Protein AF-A0A7J9YJ60-F1 (afdb_monomer_lite)

Secondary structure (DSSP, 8-state):
----HHHHHHHHHHHHHHHHH--------STHHHHHHHHHHHHHHHTTSPPPSS--TT-PPSHHHHHHHHHHHHH--STTGGGHHHHT----GGGHHHHHHHHHHT--HHHHSS-HHHHHHHHHHHHS-HHHHHHHHHHHH--

Structure (mmCIF, N/CA/C/O backbone):
data_AF-A0A7J9YJ60-F1
#
_entry.id   AF-A0A7J9YJ60-F1
#
loop_
_atom_site.group_PDB
_atom_site.id
_atom_site.type_symbol
_atom_site.label_atom_id
_atom_site.label_alt_id
_atom_site.label_comp_id
_atom_site.label_asym_id
_atom_site.label_entity_id
_atom_site.label_seq_id
_atom_site.pdbx_PDB_ins_code
_atom_site.Cartn_x
_atom_site.Cartn_y
_atom_site.Cartn_z
_atom_site.occupancy
_atom_site.B_iso_or_equiv
_atom_site.auth_seq_id
_atom_site.auth_comp_id
_atom_site.auth_asym_id
_atom_site.auth_atom_id
_atom_site.pdbx_PDB_model_num
ATOM 1 N N . MET A 1 1 ? -17.465 -1.874 0.032 1.00 86.19 1 MET A N 1
ATOM 2 C CA . MET A 1 1 ? -16.306 -1.389 -0.749 1.00 86.19 1 MET A CA 1
ATOM 3 C C . MET A 1 1 ? -16.347 -1.995 -2.144 1.00 86.19 1 MET A C 1
ATOM 5 O O . MET A 1 1 ? -16.409 -3.216 -2.262 1.00 86.19 1 MET A O 1
ATOM 9 N N . ARG A 1 2 ? -16.362 -1.175 -3.203 1.00 87.25 2 ARG A N 1
ATOM 10 C CA . ARG A 1 2 ? -16.314 -1.691 -4.582 1.00 87.25 2 ARG A CA 1
ATOM 11 C C . ARG A 1 2 ? -14.867 -1.946 -4.996 1.00 87.25 2 ARG A C 1
ATOM 13 O O . ARG A 1 2 ? -13.978 -1.186 -4.638 1.00 87.25 2 ARG A O 1
ATOM 20 N N . GLY A 1 3 ? -14.639 -3.036 -5.719 1.00 83.44 3 GLY A N 1
ATOM 21 C CA . GLY A 1 3 ? -13.326 -3.343 -6.276 1.00 83.44 3 GLY A CA 1
ATOM 22 C C . GLY A 1 3 ? -12.997 -2.461 -7.478 1.00 83.44 3 GLY A C 1
ATOM 23 O O . GLY A 1 3 ? -13.890 -2.065 -8.224 1.00 83.44 3 GLY A O 1
ATOM 24 N N . GLY A 1 4 ? -11.710 -2.187 -7.658 1.00 86.00 4 GLY A N 1
ATOM 25 C CA . GLY A 1 4 ? -11.165 -1.417 -8.770 1.00 86.00 4 GLY A CA 1
ATOM 26 C C . GLY A 1 4 ? -9.699 -1.075 -8.516 1.00 86.00 4 GLY A C 1
ATOM 27 O O . GLY A 1 4 ? -9.260 -1.030 -7.365 1.00 86.00 4 GLY A O 1
ATOM 28 N N . THR A 1 5 ? -8.931 -0.829 -9.576 1.00 83.38 5 THR A N 1
ATOM 29 C CA . THR A 1 5 ? -7.506 -0.473 -9.460 1.00 83.38 5 THR A CA 1
ATOM 30 C C . THR A 1 5 ? -7.319 0.826 -8.677 1.00 83.38 5 THR A C 1
ATOM 32 O O . THR A 1 5 ? -6.494 0.901 -7.772 1.00 83.38 5 THR A O 1
ATOM 35 N N . THR A 1 6 ? -8.145 1.835 -8.962 1.00 85.88 6 THR A N 1
ATOM 36 C CA . THR A 1 6 ? -8.146 3.115 -8.237 1.00 85.88 6 THR A CA 1
ATOM 37 C C . THR A 1 6 ? -8.555 2.937 -6.777 1.00 85.88 6 THR A C 1
ATOM 39 O O . THR A 1 6 ? -7.976 3.550 -5.883 1.00 85.88 6 THR A O 1
ATOM 42 N N . SER A 1 7 ? -9.503 2.036 -6.518 1.00 84.56 7 SER A N 1
ATOM 43 C CA . SER A 1 7 ? -9.978 1.703 -5.177 1.00 84.56 7 SER A CA 1
ATOM 44 C C . SER A 1 7 ? -8.859 1.154 -4.288 1.00 84.56 7 SER A C 1
ATOM 46 O O . SER A 1 7 ? -8.801 1.500 -3.111 1.00 84.56 7 SER A O 1
ATOM 48 N N . GLY A 1 8 ? -7.930 0.370 -4.849 1.00 83.50 8 GLY A N 1
ATOM 49 C CA . GLY A 1 8 ? -6.767 -0.149 -4.120 1.00 83.50 8 GLY A CA 1
ATOM 50 C C . GLY A 1 8 ? -5.806 0.936 -3.619 1.00 83.50 8 GLY A C 1
ATOM 51 O O . GLY A 1 8 ? -5.165 0.747 -2.591 1.00 83.50 8 GLY A O 1
ATOM 52 N N . VAL A 1 9 ? -5.744 2.083 -4.303 1.00 87.38 9 VAL A N 1
ATOM 53 C CA . VAL A 1 9 ? -4.884 3.216 -3.921 1.00 87.38 9 VAL A CA 1
ATOM 54 C C . VAL A 1 9 ? -5.584 4.136 -2.919 1.00 87.38 9 VAL A C 1
ATOM 56 O O . VAL A 1 9 ? -4.966 4.607 -1.969 1.00 87.38 9 VAL A O 1
ATOM 59 N N . VAL A 1 10 ? -6.880 4.391 -3.114 1.00 91.81 10 VAL A N 1
ATOM 60 C CA . VAL A 1 10 ? -7.629 5.381 -2.322 1.00 91.81 10 VAL A CA 1
ATOM 61 C C . VAL A 1 10 ? -8.058 4.832 -0.960 1.00 91.81 10 VAL A C 1
ATOM 63 O O . VAL A 1 10 ? -8.009 5.544 0.043 1.00 91.81 10 VAL A O 1
ATOM 66 N N . TYR A 1 11 ? -8.491 3.571 -0.900 1.00 94.06 11 TYR A N 1
ATOM 67 C CA . TYR A 1 11 ? -9.137 3.024 0.293 1.00 94.06 11 TYR A CA 1
ATOM 68 C C . TYR A 1 11 ? -8.293 3.003 1.572 1.00 94.06 11 TYR A C 1
ATOM 70 O O . TYR A 1 11 ? -8.871 3.316 2.610 1.00 94.06 11 TYR A O 1
ATOM 78 N N . PRO A 1 12 ? -6.981 2.701 1.562 1.00 93.88 12 PRO A N 1
ATOM 79 C CA . PRO A 1 12 ? -6.192 2.680 2.792 1.00 93.88 12 PRO A CA 1
ATOM 80 C C . PRO A 1 12 ? -6.266 3.994 3.583 1.00 93.88 12 PRO A C 1
ATOM 82 O O . PRO A 1 12 ? -6.601 3.980 4.764 1.00 93.88 12 PRO A O 1
ATOM 85 N N . LEU A 1 13 ? -6.038 5.135 2.923 1.00 95.38 13 LEU A N 1
ATOM 86 C CA . LEU A 1 13 ? -6.098 6.445 3.580 1.00 95.38 13 LEU A CA 1
ATOM 87 C C . LEU A 1 13 ? -7.533 6.929 3.796 1.00 95.38 13 LEU A C 1
ATOM 89 O O . LEU A 1 13 ? -7.810 7.556 4.816 1.00 95.38 13 LEU A O 1
ATOM 93 N N . ALA A 1 14 ? -8.458 6.609 2.885 1.00 95.75 14 ALA A N 1
ATOM 94 C CA . ALA A 1 14 ? -9.867 6.964 3.056 1.00 95.75 14 ALA A CA 1
ATOM 95 C C . ALA A 1 14 ? -10.471 6.312 4.308 1.00 95.75 14 ALA A C 1
ATOM 97 O O . ALA A 1 14 ? -11.232 6.941 5.037 1.00 95.75 14 ALA A O 1
ATOM 98 N N . VAL A 1 15 ? -10.109 5.060 4.585 1.00 95.88 15 VAL A N 1
ATOM 99 C CA . VAL A 1 15 ? -10.553 4.352 5.787 1.00 95.88 15 VAL A CA 1
ATOM 100 C C . VAL A 1 15 ? -9.927 4.963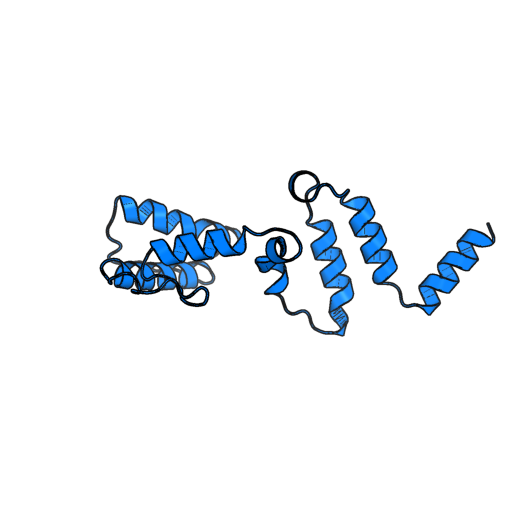 7.040 1.00 95.88 15 VAL A C 1
ATOM 102 O O . VAL A 1 15 ? -10.636 5.117 8.030 1.00 95.88 15 VAL A O 1
ATOM 105 N N . CYS A 1 16 ? -8.646 5.351 7.008 1.00 96.56 16 CYS A N 1
ATOM 106 C CA . CYS A 1 16 ? -8.033 6.065 8.131 1.00 96.56 16 CYS A CA 1
ATOM 107 C C . CYS A 1 16 ? -8.784 7.367 8.446 1.00 96.56 16 CYS A C 1
ATOM 109 O O . CYS A 1 16 ? -9.117 7.590 9.604 1.00 96.56 16 CYS A O 1
ATOM 111 N N . ALA A 1 17 ? -9.132 8.160 7.427 1.00 96.88 17 ALA A N 1
ATOM 112 C CA . ALA A 1 17 ? -9.904 9.392 7.606 1.00 96.88 17 ALA A CA 1
ATOM 113 C C . ALA A 1 17 ? -11.318 9.126 8.157 1.00 96.88 17 ALA A C 1
ATOM 115 O O . ALA A 1 17 ? -11.792 9.824 9.047 1.00 96.88 17 ALA A O 1
ATOM 116 N N . LEU A 1 18 ? -11.998 8.075 7.682 1.00 96.06 18 LEU A N 1
ATOM 117 C CA . LEU A 1 18 ? -13.295 7.674 8.239 1.00 96.06 18 LEU A CA 1
ATOM 118 C C . LEU A 1 18 ? -13.177 7.238 9.706 1.00 96.06 18 LEU A C 1
ATOM 120 O O . LEU A 1 18 ? -14.066 7.527 10.506 1.00 96.06 18 LEU A O 1
ATOM 124 N N . ALA A 1 19 ? -12.089 6.563 10.071 1.00 95.88 19 ALA A N 1
ATOM 125 C CA . ALA A 1 19 ? -11.866 6.067 11.423 1.00 95.88 19 ALA A CA 1
ATOM 126 C C . ALA A 1 19 ? -11.649 7.182 12.463 1.00 95.88 19 ALA A C 1
ATOM 128 O O . ALA A 1 19 ? -11.834 6.926 13.655 1.00 95.88 19 ALA A O 1
ATOM 129 N N . GLU A 1 20 ? -11.299 8.400 12.035 1.00 95.81 20 GLU A N 1
ATOM 130 C CA . GLU A 1 20 ? -11.206 9.582 12.908 1.00 95.81 20 GLU A CA 1
ATOM 131 C C . GLU A 1 20 ? -12.577 10.003 13.457 1.00 95.81 20 GLU A C 1
ATOM 133 O O . GLU A 1 20 ? -12.668 10.512 14.573 1.00 95.81 20 GLU A O 1
ATOM 138 N N . HIS A 1 21 ? -13.650 9.736 12.708 1.00 97.19 21 HIS A N 1
ATOM 139 C CA . HIS A 1 21 ? -15.012 10.146 13.060 1.00 97.19 21 HIS A CA 1
ATOM 140 C C . HIS A 1 21 ? -15.944 8.973 13.384 1.00 97.19 21 HIS A C 1
ATOM 142 O O . HIS A 1 21 ? -16.974 9.168 14.030 1.00 97.19 21 HIS A O 1
ATOM 148 N N . TYR A 1 22 ? -15.600 7.754 12.957 1.00 96.12 22 TYR A N 1
ATOM 149 C CA . TYR A 1 22 ? -16.479 6.589 13.043 1.00 96.12 22 TYR A CA 1
ATOM 150 C C . TYR A 1 22 ? -15.761 5.332 13.552 1.00 96.12 22 TYR A C 1
ATOM 152 O O . TYR A 1 22 ? -14.564 5.129 13.342 1.00 96.12 22 TYR A O 1
ATOM 160 N N . VAL A 1 23 ? -16.534 4.442 14.181 1.00 96.00 23 VAL A N 1
ATOM 161 C CA . VAL A 1 23 ? -16.129 3.073 14.538 1.00 96.00 23 VAL A CA 1
ATOM 162 C C . VAL A 1 23 ? -16.650 2.122 13.466 1.00 96.00 23 VAL A C 1
ATOM 164 O O . VAL A 1 23 ? -17.861 2.044 13.230 1.00 96.00 23 VAL A O 1
ATOM 167 N N . ILE A 1 24 ? -15.757 1.387 12.806 1.00 94.94 24 ILE A N 1
ATOM 168 C CA . ILE A 1 24 ? -16.140 0.508 11.699 1.00 94.94 24 ILE A CA 1
ATOM 169 C C . ILE A 1 24 ? -16.695 -0.804 12.260 1.00 94.94 24 ILE A C 1
ATOM 171 O O . ILE A 1 24 ? -15.957 -1.693 12.666 1.00 94.94 24 ILE A O 1
ATOM 175 N N . ARG A 1 25 ? -18.024 -0.948 12.281 1.00 94.56 25 ARG A N 1
ATOM 176 C CA . ARG A 1 25 ? -18.682 -2.150 12.827 1.00 94.56 25 ARG A CA 1
ATOM 177 C C . ARG A 1 25 ? -18.742 -3.310 11.832 1.00 94.56 25 ARG A C 1
ATOM 179 O O . ARG A 1 25 ? -18.578 -4.462 12.214 1.00 94.56 25 ARG A O 1
ATOM 186 N N . SER A 1 26 ? -19.033 -3.002 10.572 1.00 93.62 26 SER A N 1
ATOM 187 C CA . SER A 1 26 ? -19.162 -3.980 9.495 1.00 93.62 26 SER A CA 1
ATOM 188 C C . SER A 1 26 ? -18.661 -3.367 8.199 1.00 93.62 26 SER A C 1
ATOM 190 O O . SER A 1 26 ? -19.027 -2.246 7.844 1.00 93.62 26 SER A O 1
ATOM 192 N N . VAL A 1 27 ? -17.800 -4.099 7.501 1.00 94.69 27 VAL A N 1
ATOM 193 C CA . VAL A 1 27 ? -17.222 -3.684 6.229 1.00 94.69 27 VAL A CA 1
ATOM 194 C C . VAL A 1 27 ? -17.070 -4.912 5.344 1.00 94.69 27 VAL A C 1
ATOM 196 O O . VAL A 1 27 ? -16.599 -5.959 5.772 1.00 94.69 27 VAL A O 1
ATOM 199 N N . GLY A 1 28 ? -17.494 -4.784 4.092 1.00 94.25 28 GLY A N 1
ATOM 200 C CA . GLY A 1 28 ? -17.371 -5.834 3.089 1.00 94.25 28 GLY A CA 1
ATOM 201 C C . GLY A 1 28 ? -16.912 -5.256 1.762 1.00 94.25 28 GLY A C 1
ATOM 202 O O . GLY A 1 28 ? -17.029 -4.050 1.516 1.00 94.25 28 GLY A O 1
ATOM 203 N N . GLY A 1 29 ? -16.408 -6.108 0.879 1.00 93.12 29 GLY A N 1
ATOM 204 C CA . GLY A 1 29 ? -16.025 -5.696 -0.463 1.00 93.12 29 GLY A CA 1
ATOM 205 C C . GLY A 1 29 ? -15.723 -6.860 -1.390 1.00 93.12 29 GLY A C 1
ATOM 206 O O . GLY A 1 29 ? -15.767 -8.014 -0.981 1.00 93.12 29 GLY A O 1
ATOM 207 N N . ALA A 1 30 ? -15.420 -6.533 -2.644 1.00 93.44 30 ALA A N 1
ATOM 208 C CA . ALA A 1 30 ? -15.087 -7.498 -3.689 1.00 93.44 30 ALA A CA 1
ATOM 209 C C . ALA A 1 30 ? -13.739 -7.153 -4.342 1.00 93.44 30 ALA A C 1
ATOM 211 O O . ALA A 1 30 ? -13.437 -5.972 -4.538 1.00 93.44 30 ALA A O 1
ATOM 212 N N . SER A 1 31 ? -12.940 -8.168 -4.701 1.00 92.25 31 SER A N 1
ATOM 213 C CA . SER A 1 31 ? -11.607 -8.008 -5.314 1.00 92.25 31 SER A CA 1
ATOM 214 C C . SER A 1 31 ? -10.698 -7.083 -4.475 1.00 92.25 31 SER A C 1
ATOM 216 O O . SER A 1 31 ? -10.570 -7.291 -3.270 1.00 92.25 31 SER A O 1
ATOM 218 N N . ALA A 1 32 ? -10.120 -6.023 -5.050 1.00 89.00 32 ALA A N 1
ATOM 219 C CA . ALA A 1 32 ? -9.337 -5.023 -4.313 1.00 89.00 32 ALA A CA 1
ATOM 220 C C . ALA A 1 32 ? -10.109 -4.394 -3.133 1.00 89.00 32 ALA A C 1
ATOM 222 O O . ALA A 1 32 ? -9.529 -4.074 -2.097 1.00 89.00 32 ALA A O 1
ATOM 223 N N . GLY A 1 33 ? -11.435 -4.272 -3.251 1.00 90.75 33 GLY A N 1
ATOM 224 C CA . GLY A 1 33 ? -12.291 -3.796 -2.168 1.00 90.75 33 GLY A CA 1
ATOM 225 C C . GLY A 1 33 ? -12.432 -4.800 -1.022 1.00 90.75 33 GLY A C 1
ATOM 226 O O . GLY A 1 33 ? -12.657 -4.382 0.107 1.00 90.75 33 GLY A O 1
ATOM 227 N N . ALA A 1 34 ? -12.285 -6.104 -1.283 1.00 94.19 34 ALA A N 1
ATOM 228 C CA . ALA A 1 34 ? -12.267 -7.127 -0.236 1.00 94.19 34 ALA A CA 1
ATOM 229 C C . ALA A 1 34 ? -10.974 -7.045 0.585 1.00 94.19 34 ALA A C 1
ATOM 231 O O . ALA A 1 34 ? -11.025 -7.101 1.810 1.00 94.19 34 ALA A O 1
ATOM 232 N N . LEU A 1 35 ? -9.832 -6.827 -0.081 1.00 92.94 35 LEU A N 1
ATOM 233 C CA . LEU A 1 35 ? -8.546 -6.594 0.584 1.00 92.94 35 LEU A CA 1
ATOM 234 C C . LEU A 1 35 ? -8.609 -5.355 1.481 1.00 92.94 35 LEU A C 1
ATOM 236 O O . LEU A 1 35 ? -8.239 -5.413 2.651 1.00 92.94 35 LEU A O 1
ATOM 240 N N . ALA A 1 36 ? -9.146 -4.252 0.955 1.00 94.06 36 ALA A N 1
ATOM 241 C CA . ALA A 1 36 ? -9.334 -3.034 1.731 1.00 94.06 36 ALA A CA 1
ATOM 242 C C . ALA A 1 36 ? -10.296 -3.237 2.913 1.00 94.06 36 ALA A C 1
ATOM 244 O O . ALA A 1 36 ? -10.019 -2.751 4.007 1.00 94.06 36 ALA A O 1
ATOM 245 N N . ALA A 1 37 ? -11.389 -3.986 2.732 1.00 95.88 37 ALA A N 1
ATOM 246 C CA . ALA A 1 37 ? -12.328 -4.301 3.808 1.00 95.88 37 ALA A CA 1
ATOM 247 C C . ALA A 1 37 ? -11.662 -5.139 4.910 1.00 95.88 37 ALA A C 1
ATOM 249 O O . ALA A 1 37 ? -11.790 -4.811 6.088 1.00 95.88 37 ALA A O 1
ATOM 250 N N . ALA A 1 38 ? -10.893 -6.165 4.537 1.00 95.62 38 ALA A N 1
ATOM 251 C CA . ALA A 1 38 ? -10.143 -6.988 5.482 1.00 95.62 38 ALA A CA 1
ATOM 252 C C . ALA A 1 38 ? -9.096 -6.164 6.252 1.00 95.62 38 ALA A C 1
ATOM 254 O O . ALA A 1 38 ? -9.026 -6.250 7.477 1.00 95.62 38 ALA A O 1
ATOM 255 N N . ALA A 1 39 ? -8.338 -5.308 5.558 1.00 94.94 39 ALA A N 1
ATOM 256 C CA . ALA A 1 39 ? -7.384 -4.396 6.189 1.00 94.94 39 ALA A CA 1
ATOM 257 C C . ALA A 1 39 ? -8.077 -3.407 7.142 1.00 94.94 39 ALA A C 1
ATOM 259 O O . ALA A 1 39 ? -7.583 -3.166 8.239 1.00 94.94 39 ALA A O 1
ATOM 260 N N . SER A 1 40 ? -9.251 -2.891 6.762 1.00 96.38 40 SER A N 1
ATOM 261 C CA . SER A 1 40 ? -10.065 -2.005 7.604 1.00 96.38 40 SER A CA 1
ATOM 262 C C . SER A 1 40 ? -10.522 -2.706 8.883 1.00 96.38 40 SER A C 1
ATOM 264 O O . SER A 1 40 ? -10.407 -2.140 9.965 1.00 96.38 40 SER A O 1
ATOM 266 N N . ALA A 1 41 ? -10.993 -3.951 8.778 1.00 96.50 41 ALA A N 1
ATOM 267 C CA . ALA A 1 41 ? -11.404 -4.746 9.933 1.00 96.50 41 ALA A CA 1
ATOM 268 C C . ALA A 1 41 ? -10.219 -5.077 10.859 1.00 96.50 41 ALA A C 1
ATOM 270 O O . ALA A 1 41 ? -10.333 -4.958 12.079 1.00 96.50 41 ALA A O 1
ATOM 271 N N . ALA A 1 42 ? -9.059 -5.435 10.297 1.00 95.38 42 ALA A N 1
ATOM 272 C CA . ALA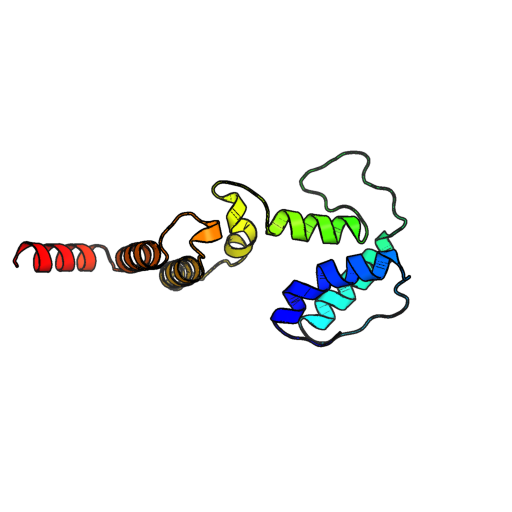 A 1 42 ? -7.836 -5.666 11.066 1.00 95.38 42 ALA A CA 1
ATOM 273 C C . ALA A 1 42 ? -7.336 -4.389 11.767 1.00 95.38 42 ALA A C 1
ATOM 275 O O . ALA A 1 42 ? -6.902 -4.441 12.921 1.00 95.38 42 ALA A O 1
ATOM 276 N N . ALA A 1 43 ? -7.428 -3.238 11.098 1.00 96.19 43 ALA A N 1
ATOM 277 C CA . ALA A 1 43 ? -7.090 -1.944 11.676 1.00 96.19 43 ALA A CA 1
ATOM 278 C C . ALA A 1 43 ? -8.072 -1.541 12.790 1.00 96.19 43 ALA A C 1
ATOM 280 O O . ALA A 1 43 ? -7.648 -1.075 13.845 1.00 96.19 43 ALA A O 1
ATOM 281 N N . GLU A 1 44 ? -9.366 -1.801 12.622 1.00 96.75 44 GLU A N 1
ATOM 282 C CA . GLU A 1 44 ? -10.351 -1.570 13.679 1.00 96.75 44 GLU A CA 1
ATOM 283 C C . GLU A 1 44 ? -10.066 -2.448 14.906 1.00 96.75 44 GLU A C 1
ATOM 285 O O . GLU A 1 44 ? -10.027 -1.956 16.033 1.00 96.75 44 GLU A O 1
ATOM 290 N N . TYR A 1 45 ? -9.749 -3.729 14.697 1.00 95.19 45 TYR A N 1
ATOM 291 C CA . TYR A 1 45 ? -9.337 -4.635 15.773 1.00 95.19 45 TYR A CA 1
ATOM 292 C C . TYR A 1 45 ? -8.048 -4.176 16.482 1.00 95.19 45 TYR A C 1
ATOM 294 O O . TYR A 1 45 ? -7.860 -4.399 17.680 1.00 95.19 45 TYR A O 1
ATOM 302 N N . GLY A 1 46 ? -7.146 -3.521 15.749 1.00 94.44 46 GLY A N 1
ATOM 303 C CA . GLY A 1 46 ? -5.922 -2.932 16.282 1.00 94.44 46 GLY A CA 1
ATOM 304 C C . GLY A 1 46 ? -6.093 -1.555 16.931 1.00 94.44 46 GLY A C 1
ATOM 305 O O . GLY A 1 46 ? -5.135 -1.090 17.543 1.00 94.44 46 GLY A O 1
ATOM 306 N N . ARG A 1 47 ? -7.265 -0.907 16.830 1.00 93.00 47 ARG A N 1
ATOM 307 C CA . ARG A 1 47 ? -7.479 0.507 17.207 1.00 93.00 47 ARG A CA 1
ATOM 308 C C . ARG A 1 47 ? -7.031 0.834 18.633 1.00 93.00 47 ARG A C 1
ATOM 310 O O . ARG A 1 47 ? -6.454 1.891 18.856 1.00 93.00 47 ARG A O 1
ATOM 317 N N . LEU A 1 48 ? -7.305 -0.060 19.582 1.00 91.00 48 LEU A N 1
ATOM 318 C CA . LEU A 1 48 ? -7.023 0.140 21.011 1.00 91.00 48 LEU A CA 1
ATOM 319 C C . LEU A 1 48 ? -5.805 -0.648 21.505 1.00 91.00 48 LEU A C 1
ATOM 321 O O . LEU A 1 48 ? -5.545 -0.697 22.706 1.00 91.00 48 LEU A O 1
ATOM 325 N N . LYS A 1 49 ? -5.067 -1.305 20.605 1.00 92.25 49 LYS A N 1
ATOM 326 C CA . LYS A 1 49 ? -3.888 -2.065 21.016 1.00 92.25 49 LYS A CA 1
ATOM 327 C C . LYS A 1 49 ? -2.739 -1.106 21.334 1.00 92.25 49 LYS A C 1
ATOM 329 O O . LYS A 1 49 ? -2.528 -0.150 20.587 1.00 92.25 49 LYS A O 1
ATOM 334 N N . PRO A 1 50 ? -1.973 -1.367 22.407 1.00 86.38 50 PRO A N 1
ATOM 335 C CA . PRO A 1 50 ? -0.830 -0.538 22.748 1.00 86.38 50 PRO A CA 1
ATOM 336 C C . PRO A 1 50 ? 0.186 -0.542 21.605 1.00 86.38 50 PRO A C 1
ATOM 338 O O . PRO A 1 50 ? 0.418 -1.567 20.953 1.00 86.38 50 PRO A O 1
ATOM 341 N N . ALA A 1 51 ? 0.793 0.619 21.364 1.00 80.19 51 ALA A N 1
ATOM 342 C CA . ALA A 1 51 ? 1.907 0.719 20.436 1.00 80.19 51 ALA A CA 1
ATOM 343 C C . ALA A 1 51 ? 3.078 -0.148 20.941 1.00 80.19 51 ALA A C 1
ATOM 345 O O . ALA A 1 51 ? 3.270 -0.265 22.155 1.00 80.19 51 ALA A O 1
ATOM 346 N N . PRO A 1 52 ? 3.851 -0.777 20.040 1.00 81.88 52 PRO A N 1
ATOM 347 C CA . PRO A 1 52 ? 5.032 -1.528 20.445 1.00 81.88 52 PRO A CA 1
ATOM 348 C C . PRO A 1 52 ? 6.008 -0.622 21.212 1.00 81.88 52 PRO A C 1
ATOM 350 O O . PRO A 1 52 ? 6.202 0.536 20.852 1.00 81.88 52 PRO A O 1
ATOM 353 N N . ALA A 1 53 ? 6.600 -1.160 22.283 1.00 74.56 53 ALA A N 1
ATOM 354 C CA . ALA A 1 53 ? 7.478 -0.419 23.192 1.00 74.56 53 ALA A CA 1
ATOM 355 C C . ALA A 1 53 ? 8.793 0.043 22.537 1.00 74.56 53 ALA A C 1
ATOM 357 O O . ALA A 1 53 ? 9.412 0.994 23.001 1.00 74.56 53 ALA A O 1
ATOM 358 N N . SER A 1 54 ? 9.208 -0.617 21.454 1.00 75.38 54 SER A N 1
ATOM 359 C CA . SER A 1 54 ? 10.347 -0.227 20.631 1.00 75.38 54 SER A CA 1
ATOM 360 C C . SER A 1 54 ? 9.895 0.076 19.205 1.00 75.38 54 SER A C 1
ATOM 362 O O . SER A 1 54 ? 9.030 -0.604 18.644 1.00 75.38 54 SER A O 1
ATOM 364 N N . ALA A 1 55 ? 10.511 1.100 18.613 1.00 70.25 55 ALA A N 1
ATOM 365 C CA . ALA A 1 55 ? 10.393 1.409 17.195 1.00 70.25 55 ALA A CA 1
ATOM 366 C C . ALA A 1 55 ? 11.243 0.413 16.392 1.00 70.25 55 ALA A C 1
ATOM 368 O O . ALA A 1 55 ? 12.324 0.745 15.917 1.00 70.25 55 ALA A O 1
ATOM 369 N N . ASP A 1 56 ? 10.785 -0.835 16.310 1.00 80.94 56 ASP A N 1
ATOM 370 C CA . ASP A 1 56 ? 11.331 -1.794 15.354 1.00 80.94 56 ASP A CA 1
ATOM 371 C C . ASP A 1 56 ? 10.917 -1.355 13.935 1.00 80.94 56 ASP A C 1
ATOM 373 O O . ASP A 1 56 ? 9.719 -1.356 13.634 1.00 80.94 56 ASP A O 1
ATOM 377 N N . PRO A 1 57 ? 11.868 -0.983 13.058 1.00 72.81 57 PRO A N 1
ATOM 378 C CA . PRO A 1 57 ? 11.565 -0.517 11.707 1.00 72.81 57 PRO A CA 1
ATOM 379 C C . PRO A 1 57 ? 10.922 -1.593 10.819 1.00 72.81 57 PRO A C 1
ATOM 381 O O . PRO A 1 57 ? 10.345 -1.259 9.785 1.00 72.81 57 PRO A O 1
ATOM 384 N N . HIS A 1 58 ? 10.981 -2.871 11.205 1.00 78.88 58 HIS A N 1
ATOM 385 C CA . HIS A 1 58 ? 10.337 -3.971 10.481 1.00 78.88 58 HIS A CA 1
ATOM 386 C C . HIS A 1 58 ? 8.947 -4.324 11.022 1.00 78.88 58 HIS A C 1
ATOM 388 O O . HIS A 1 58 ? 8.299 -5.243 10.510 1.00 78.88 58 HIS A O 1
ATOM 394 N N . ARG A 1 59 ? 8.455 -3.597 12.032 1.00 83.62 59 ARG A N 1
ATOM 395 C CA . ARG A 1 59 ? 7.173 -3.876 12.673 1.00 83.62 59 ARG A CA 1
ATOM 396 C C . ARG A 1 59 ? 6.144 -2.796 12.368 1.00 83.62 59 ARG A C 1
ATOM 398 O O . ARG A 1 59 ? 6.275 -1.645 12.764 1.00 83.62 59 ARG A O 1
ATOM 405 N N . VAL A 1 60 ? 5.045 -3.205 11.741 1.00 86.06 60 VAL A N 1
ATOM 406 C CA . VAL A 1 60 ? 3.906 -2.315 11.490 1.00 86.06 60 VAL A CA 1
ATOM 407 C C . VAL A 1 60 ? 3.152 -2.059 12.797 1.00 86.06 60 VAL A C 1
ATOM 409 O O . VAL A 1 60 ? 2.825 -2.994 13.539 1.00 86.06 60 VAL A O 1
ATOM 412 N N . ARG A 1 61 ? 2.858 -0.787 13.086 1.00 90.62 61 ARG A N 1
ATOM 413 C CA . ARG A 1 61 ? 2.043 -0.395 14.245 1.00 90.62 61 ARG A CA 1
ATOM 414 C C . ARG A 1 61 ? 0.633 -0.997 14.154 1.00 90.62 61 ARG A C 1
ATOM 416 O O . ARG A 1 61 ? 0.101 -1.158 13.057 1.00 90.62 61 ARG A O 1
ATOM 423 N N . PRO A 1 62 ? -0.017 -1.321 15.282 1.00 93.12 62 PRO A N 1
ATOM 424 C CA . PRO A 1 62 ? -1.396 -1.776 15.239 1.00 93.12 62 PRO A CA 1
ATOM 425 C C . PRO A 1 62 ? -2.342 -0.645 14.806 1.00 93.12 62 PRO A C 1
ATOM 427 O O . PRO A 1 62 ? -2.085 0.541 15.020 1.00 93.12 62 PRO A O 1
ATOM 430 N N . GLY A 1 63 ? -3.472 -1.037 14.227 1.00 95.12 63 GLY A N 1
ATOM 431 C CA . GLY A 1 63 ? -4.572 -0.133 13.919 1.00 95.12 63 GLY A CA 1
ATOM 432 C C . GLY A 1 63 ? -4.374 0.751 12.687 1.00 95.12 63 GLY A C 1
ATOM 433 O O . GLY A 1 63 ? -3.495 0.522 11.857 1.00 95.12 63 GLY A O 1
ATOM 434 N N . PHE A 1 64 ? -5.212 1.785 12.569 1.00 95.94 64 PHE A N 1
ATOM 435 C CA . PHE A 1 64 ? -5.196 2.722 11.435 1.00 95.94 64 PHE A CA 1
ATOM 436 C C . PHE A 1 64 ? -3.886 3.511 11.319 1.00 95.94 64 PHE A C 1
ATOM 438 O O . PHE A 1 64 ? -3.490 3.886 10.217 1.00 95.94 64 PHE A O 1
ATOM 445 N N . ALA A 1 65 ? -3.171 3.701 12.434 1.00 93.56 65 ALA A N 1
ATOM 446 C CA . ALA A 1 65 ? -1.849 4.319 12.434 1.00 93.56 65 ALA A CA 1
ATOM 447 C C . ALA A 1 65 ? -0.847 3.516 11.590 1.00 93.56 65 ALA A C 1
ATOM 449 O O . ALA A 1 65 ? -0.133 4.104 10.783 1.00 93.56 65 ALA A O 1
ATOM 450 N N . GLY A 1 66 ? -0.840 2.185 11.719 1.00 93.00 66 GLY A N 1
ATOM 451 C CA . GLY A 1 66 ? 0.026 1.320 10.915 1.00 93.00 66 GLY A CA 1
ATOM 452 C C . GLY A 1 66 ? -0.345 1.303 9.437 1.00 93.00 66 GLY A C 1
ATOM 453 O O . GLY A 1 66 ? 0.536 1.287 8.585 1.00 93.00 66 GLY A O 1
ATOM 454 N N . VAL A 1 67 ? -1.641 1.373 9.115 1.00 94.75 67 VAL A N 1
ATOM 455 C CA . VAL A 1 67 ? -2.102 1.485 7.720 1.00 94.75 67 VAL A CA 1
ATOM 456 C C . VAL A 1 67 ? -1.614 2.795 7.096 1.00 94.75 67 VAL A C 1
ATOM 458 O O . VAL A 1 67 ? -1.048 2.784 6.004 1.00 94.75 67 VAL A O 1
ATOM 461 N N . ALA A 1 68 ? -1.780 3.920 7.797 1.00 94.25 68 ALA A N 1
ATOM 462 C CA . ALA A 1 68 ? -1.312 5.222 7.324 1.00 94.25 68 ALA A CA 1
ATOM 463 C C . ALA A 1 68 ? 0.221 5.272 7.193 1.00 94.25 68 ALA A C 1
ATOM 465 O O . ALA A 1 68 ? 0.745 5.815 6.218 1.00 94.25 68 ALA A O 1
ATOM 466 N N . GLU A 1 69 ? 0.939 4.684 8.149 1.00 92.12 69 GLU A N 1
ATOM 467 C CA . GLU A 1 69 ? 2.397 4.575 8.127 1.00 92.12 69 GLU A CA 1
ATOM 468 C C . GLU A 1 69 ? 2.890 3.720 6.960 1.00 92.12 69 GLU A C 1
ATOM 470 O O . GLU A 1 69 ? 3.796 4.148 6.253 1.00 92.12 69 GLU A O 1
ATOM 475 N N . LEU A 1 70 ? 2.260 2.574 6.692 1.00 91.19 70 LEU A N 1
ATOM 476 C CA . LEU A 1 70 ? 2.595 1.722 5.551 1.00 91.19 70 LEU A CA 1
ATOM 477 C C . LEU A 1 70 ? 2.439 2.475 4.226 1.00 91.19 70 LEU A C 1
ATOM 479 O O . LEU A 1 70 ? 3.329 2.426 3.377 1.00 91.19 70 LEU A O 1
ATOM 483 N N . VAL A 1 71 ? 1.329 3.199 4.048 1.00 92.12 71 VAL A N 1
ATOM 484 C CA . VAL A 1 71 ? 1.114 4.006 2.838 1.00 92.12 71 VAL A CA 1
ATOM 485 C C . VAL A 1 71 ? 2.180 5.090 2.726 1.00 92.12 71 VAL A C 1
ATOM 487 O O . VAL A 1 71 ? 2.762 5.264 1.657 1.00 92.12 71 VAL A O 1
ATOM 490 N N . ARG A 1 72 ? 2.490 5.783 3.827 1.00 90.81 72 ARG A N 1
ATOM 491 C CA . ARG A 1 72 ? 3.560 6.788 3.858 1.00 90.81 72 ARG A CA 1
ATOM 492 C C . ARG A 1 72 ? 4.920 6.172 3.536 1.00 90.81 72 ARG A C 1
ATOM 494 O O . ARG A 1 72 ? 5.690 6.767 2.791 1.00 90.81 72 ARG A O 1
ATOM 501 N N . TRP A 1 73 ? 5.214 4.984 4.049 1.00 89.75 73 TRP A N 1
ATOM 502 C CA . TRP A 1 73 ? 6.451 4.258 3.777 1.00 89.75 73 TRP A CA 1
ATOM 503 C C . TRP A 1 73 ? 6.560 3.867 2.296 1.00 89.75 73 TRP A C 1
ATOM 505 O O . TRP A 1 73 ? 7.633 4.022 1.716 1.00 89.75 73 TRP A O 1
ATOM 515 N N . LEU A 1 74 ? 5.459 3.455 1.658 1.00 89.50 74 LEU A N 1
ATOM 516 C CA . LEU A 1 74 ? 5.423 3.100 0.232 1.00 89.50 74 LEU A CA 1
ATOM 517 C C . LEU A 1 74 ? 5.731 4.276 -0.706 1.00 89.50 74 LEU A C 1
ATOM 519 O O . LEU A 1 74 ? 6.279 4.051 -1.784 1.00 89.50 74 LEU A O 1
ATOM 523 N N . ILE A 1 75 ? 5.353 5.500 -0.321 1.00 86.25 75 ILE A N 1
ATOM 524 C CA . ILE A 1 75 ? 5.466 6.704 -1.168 1.00 86.25 75 ILE A CA 1
ATOM 525 C C . ILE A 1 75 ? 6.592 7.662 -0.757 1.00 86.25 75 ILE A C 1
ATOM 527 O O . ILE A 1 75 ? 6.778 8.692 -1.400 1.00 86.25 75 ILE A O 1
ATOM 531 N N . SER A 1 76 ? 7.305 7.366 0.329 1.00 85.62 76 SER A N 1
ATOM 532 C CA . SER A 1 76 ? 8.428 8.172 0.821 1.00 85.62 76 SER A CA 1
ATOM 533 C C . SER A 1 76 ? 9.771 7.527 0.482 1.00 85.62 76 SER A C 1
ATOM 535 O O . SER A 1 76 ? 9.831 6.420 -0.051 1.00 85.62 76 SER A O 1
ATOM 537 N N . GLY A 1 77 ? 10.856 8.223 0.817 1.00 85.12 77 GLY A N 1
ATOM 538 C CA . GLY A 1 77 ? 12.224 7.774 0.589 1.00 85.12 77 GLY A CA 1
ATOM 539 C C . GLY A 1 77 ? 12.961 8.619 -0.445 1.00 85.12 77 GLY A C 1
ATOM 540 O O . GLY A 1 77 ? 12.365 9.345 -1.241 1.00 85.12 77 GLY A O 1
ATOM 541 N N . GLU A 1 78 ? 14.281 8.498 -0.422 1.00 82.19 78 GLU A N 1
ATOM 542 C CA . GLU A 1 78 ? 15.208 9.153 -1.345 1.00 82.19 78 GLU A CA 1
ATOM 543 C C . GLU A 1 78 ? 16.041 8.092 -2.074 1.00 82.19 78 GLU A C 1
ATOM 545 O O . GLU A 1 78 ? 16.025 6.916 -1.712 1.00 82.19 78 GLU A O 1
ATOM 550 N N . GLY A 1 79 ? 16.753 8.480 -3.134 1.00 84.00 79 GLY A N 1
ATOM 551 C CA . GLY A 1 79 ? 17.612 7.548 -3.872 1.00 84.00 79 GLY A CA 1
ATOM 552 C C . GLY A 1 79 ? 16.829 6.381 -4.478 1.00 84.00 79 GLY A C 1
ATOM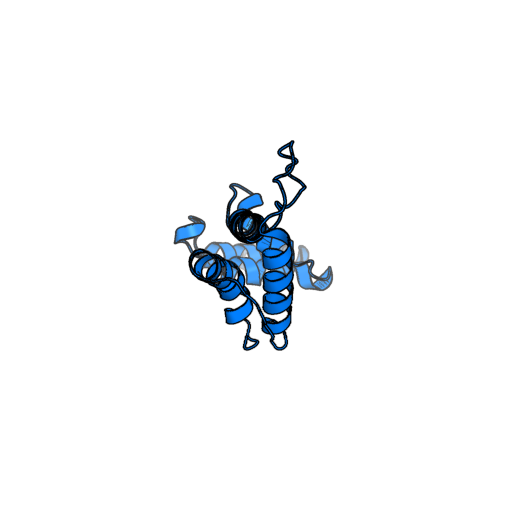 553 O O . GLY A 1 79 ? 15.992 6.602 -5.353 1.00 84.00 79 GLY A O 1
ATOM 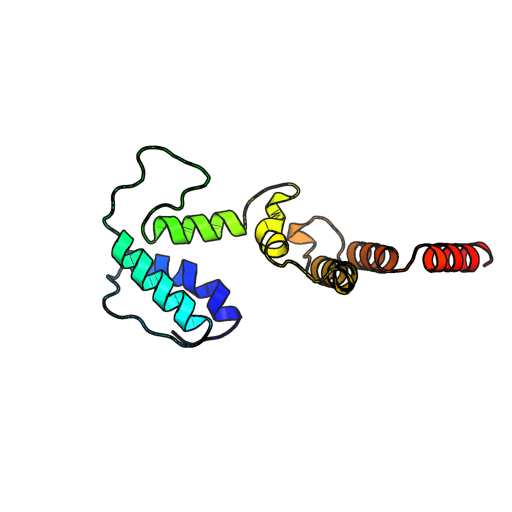554 N N . ASP A 1 80 ? 17.108 5.157 -4.027 1.00 79.94 80 ASP A N 1
ATOM 555 C CA . ASP A 1 80 ? 16.427 3.942 -4.489 1.00 79.94 80 ASP A CA 1
ATOM 556 C C . ASP A 1 80 ? 15.098 3.685 -3.759 1.00 79.94 80 ASP A C 1
ATOM 558 O O . ASP A 1 80 ? 14.159 3.148 -4.352 1.00 79.94 80 ASP A O 1
ATOM 562 N N . ASP A 1 81 ? 14.964 4.143 -2.513 1.00 83.94 81 ASP A N 1
ATOM 563 C CA . ASP A 1 81 ? 13.795 3.889 -1.660 1.00 83.94 81 ASP A CA 1
ATOM 564 C C . ASP A 1 81 ? 12.518 4.560 -2.165 1.00 83.94 81 ASP A C 1
ATOM 566 O O . ASP A 1 81 ? 11.414 4.055 -1.967 1.00 83.94 81 ASP A O 1
ATOM 570 N N . ARG A 1 82 ? 12.653 5.643 -2.927 1.00 82.75 82 ARG A N 1
ATOM 571 C CA . ARG A 1 82 ? 11.532 6.276 -3.638 1.00 82.75 82 ARG A CA 1
ATOM 572 C C . ARG A 1 82 ? 10.797 5.332 -4.603 1.00 82.75 82 ARG A C 1
ATOM 574 O O . ARG A 1 82 ? 9.717 5.662 -5.087 1.00 82.75 82 ARG A O 1
ATOM 581 N N . TRP A 1 83 ? 11.405 4.193 -4.943 1.00 80.12 83 TRP A N 1
ATOM 582 C CA . TRP A 1 83 ? 10.873 3.198 -5.870 1.00 80.12 83 TRP A CA 1
ATOM 583 C C . TRP A 1 83 ? 10.275 1.977 -5.172 1.00 80.12 83 TRP A C 1
ATOM 585 O O . TRP A 1 83 ? 9.987 1.000 -5.861 1.00 80.12 83 TRP A O 1
ATOM 595 N N . ARG A 1 84 ? 10.066 1.998 -3.846 1.00 88.00 84 ARG A N 1
ATOM 596 C CA . ARG A 1 84 ? 9.545 0.854 -3.067 1.00 88.00 84 ARG A CA 1
ATOM 597 C C . ARG A 1 84 ? 8.348 0.165 -3.721 1.00 88.00 84 ARG A C 1
ATOM 599 O O . ARG A 1 84 ? 8.371 -1.048 -3.895 1.00 88.00 84 ARG A O 1
ATOM 606 N N . LEU A 1 85 ? 7.341 0.922 -4.167 1.00 86.69 85 LEU A N 1
ATOM 607 C CA . LEU A 1 85 ? 6.164 0.349 -4.831 1.00 86.69 85 LEU A CA 1
ATOM 608 C C . LEU A 1 85 ? 6.519 -0.398 -6.129 1.00 86.69 85 LEU A C 1
ATOM 610 O O . LEU A 1 85 ? 6.022 -1.492 -6.375 1.00 86.69 85 LEU A O 1
ATOM 614 N N . THR A 1 86 ? 7.410 0.168 -6.942 1.00 84.69 86 THR A N 1
ATOM 615 C CA . THR A 1 86 ? 7.917 -0.452 -8.175 1.00 84.69 86 THR A CA 1
ATOM 616 C C . THR A 1 86 ? 8.776 -1.684 -7.867 1.00 84.69 86 THR A C 1
ATOM 618 O O . THR A 1 86 ? 8.770 -2.648 -8.625 1.00 84.69 86 THR A O 1
ATOM 621 N N . GLN A 1 87 ? 9.504 -1.694 -6.751 1.00 85.50 87 GLN A N 1
ATOM 622 C CA . GLN A 1 87 ? 10.337 -2.830 -6.345 1.00 85.50 87 GLN A CA 1
ATOM 623 C C . GLN A 1 87 ? 9.517 -4.033 -5.844 1.00 85.50 87 GLN A C 1
ATOM 625 O O . GLN A 1 87 ? 10.018 -5.155 -5.865 1.00 85.50 87 GLN A O 1
ATOM 630 N N . LEU A 1 88 ? 8.255 -3.832 -5.440 1.00 88.19 88 LEU A N 1
ATOM 631 C CA . LEU A 1 88 ? 7.359 -4.932 -5.054 1.00 88.19 88 LEU A CA 1
ATOM 632 C C . LEU A 1 88 ? 6.970 -5.827 -6.235 1.00 88.19 88 LEU A C 1
ATOM 634 O O . LEU A 1 88 ? 6.663 -7.003 -6.043 1.00 88.19 88 LEU A O 1
ATOM 638 N N . PHE A 1 89 ? 6.984 -5.298 -7.458 1.00 87.56 89 PHE A N 1
ATOM 639 C CA . PHE A 1 89 ? 6.763 -6.115 -8.642 1.00 87.56 89 PHE A CA 1
ATOM 640 C C . PHE A 1 89 ? 8.066 -6.822 -9.010 1.00 87.56 89 PHE A C 1
ATOM 642 O O . PHE A 1 89 ? 9.051 -6.186 -9.380 1.00 87.56 89 PHE A O 1
ATOM 649 N N . GLN A 1 90 ? 8.052 -8.151 -8.945 1.00 87.81 90 GLN A N 1
ATOM 650 C CA . GLN A 1 90 ? 9.169 -8.997 -9.356 1.00 87.81 90 GLN A CA 1
ATOM 651 C C . GLN A 1 90 ? 8.897 -9.549 -10.765 1.00 87.81 90 GLN A C 1
ATOM 653 O O . GLN A 1 90 ? 8.218 -10.569 -10.903 1.00 87.81 90 GLN A O 1
ATOM 658 N N . PRO A 1 91 ? 9.349 -8.872 -11.840 1.00 88.44 91 PRO A N 1
ATOM 659 C CA . PRO A 1 91 ? 9.116 -9.343 -13.199 1.00 88.44 91 PRO A CA 1
ATOM 660 C C . PRO A 1 91 ? 9.886 -10.639 -13.471 1.00 88.44 91 PRO A C 1
ATOM 662 O O . PRO A 1 91 ? 11.014 -10.820 -13.014 1.00 88.44 91 PRO A O 1
ATOM 665 N N . HIS A 1 92 ? 9.314 -11.507 -14.306 1.00 90.06 92 HIS A N 1
ATOM 666 C CA . HIS A 1 92 ? 10.030 -12.661 -14.845 1.00 90.06 92 HIS A CA 1
ATOM 667 C C . HIS A 1 92 ? 11.310 -12.215 -15.573 1.00 90.06 92 HIS A C 1
ATOM 669 O O . HIS A 1 92 ? 11.331 -11.152 -16.201 1.00 90.06 92 HIS A O 1
ATOM 675 N N . HIS A 1 93 ? 12.365 -13.036 -15.543 1.00 85.50 93 HIS A N 1
ATOM 676 C CA . HIS A 1 93 ? 13.689 -12.672 -16.068 1.00 85.50 93 HIS A CA 1
ATOM 677 C C . HIS A 1 93 ? 13.643 -12.166 -17.523 1.00 85.50 93 HIS A C 1
ATOM 679 O O . HIS A 1 93 ? 14.298 -11.180 -17.864 1.00 85.50 93 HIS A O 1
ATOM 685 N N . SER A 1 94 ? 12.807 -12.776 -18.370 1.00 87.00 94 SER A N 1
ATOM 686 C CA . SER A 1 94 ? 12.636 -12.391 -19.780 1.00 87.00 94 SER A CA 1
ATOM 687 C C . SER A 1 94 ? 11.915 -11.046 -19.965 1.00 87.00 94 SER A C 1
ATOM 689 O O . SER A 1 94 ? 12.078 -10.399 -20.994 1.00 87.00 94 SER A O 1
ATOM 691 N N . LEU A 1 95 ? 11.136 -10.601 -18.973 1.00 86.12 95 LEU A N 1
ATOM 692 C CA . LEU A 1 95 ? 10.320 -9.382 -19.020 1.00 86.12 95 LEU A CA 1
ATOM 693 C C . LEU A 1 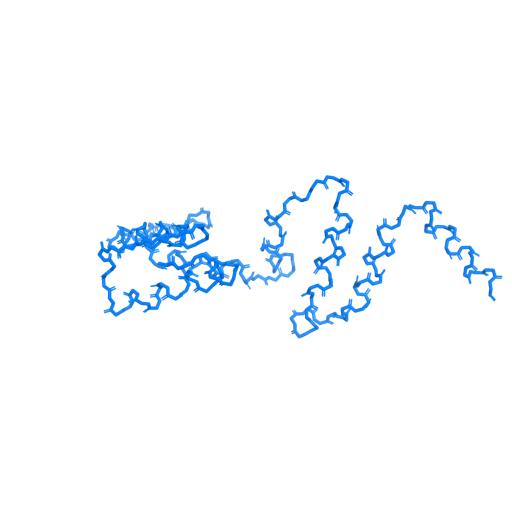95 ? 10.960 -8.199 -18.282 1.00 86.12 95 LEU A C 1
ATOM 695 O O . LEU A 1 95 ? 10.430 -7.090 -18.348 1.00 86.12 95 LEU A O 1
ATOM 699 N N . HIS A 1 96 ? 12.110 -8.386 -17.623 1.00 85.94 96 HIS A N 1
ATOM 700 C CA . HIS A 1 96 ? 12.734 -7.336 -16.808 1.00 85.94 96 HIS A CA 1
ATOM 701 C C . HIS A 1 96 ? 13.013 -6.052 -17.614 1.00 85.94 96 HIS A C 1
ATOM 703 O O . HIS A 1 96 ? 12.895 -4.945 -17.087 1.00 85.94 96 HIS A O 1
ATOM 709 N N . ARG A 1 97 ? 13.379 -6.185 -18.897 1.00 83.31 97 ARG A N 1
ATOM 710 C CA . ARG A 1 97 ? 13.704 -5.046 -19.771 1.00 83.31 97 ARG A CA 1
ATOM 711 C C . ARG A 1 97 ? 12.459 -4.241 -20.129 1.00 83.31 97 ARG A C 1
ATOM 713 O O . ARG A 1 97 ? 12.462 -3.020 -20.008 1.00 83.31 97 ARG A O 1
ATOM 720 N N . VAL A 1 98 ? 11.384 -4.939 -20.496 1.00 85.50 98 VAL A N 1
ATOM 721 C CA . VAL A 1 98 ? 10.080 -4.333 -20.801 1.00 85.50 98 VAL A CA 1
ATOM 722 C C . VAL A 1 98 ? 9.496 -3.674 -19.554 1.00 85.50 98 VAL A C 1
ATOM 724 O O . VAL A 1 98 ? 9.036 -2.539 -19.619 1.00 85.50 98 VAL A O 1
ATOM 727 N N . TYR A 1 99 ? 9.599 -4.340 -18.402 1.00 86.75 99 TYR A N 1
ATOM 728 C CA . TYR A 1 99 ? 9.183 -3.789 -17.117 1.00 86.75 99 TYR A CA 1
ATOM 729 C C . TYR A 1 99 ? 9.917 -2.483 -16.781 1.00 86.75 99 TYR A C 1
ATOM 731 O O . TYR A 1 99 ? 9.282 -1.488 -16.439 1.00 86.75 99 TYR A O 1
ATOM 739 N N . ARG A 1 100 ? 11.247 -2.449 -16.949 1.00 83.75 100 ARG A N 1
ATOM 740 C CA . ARG A 1 100 ? 12.046 -1.233 -16.730 1.00 83.75 100 ARG A CA 1
ATOM 741 C C . ARG A 1 100 ? 11.651 -0.096 -17.668 1.00 83.75 100 ARG A C 1
ATOM 743 O O . ARG A 1 100 ? 11.599 1.047 -17.223 1.00 83.75 100 ARG A O 1
ATOM 750 N N . LEU A 1 101 ? 11.364 -0.396 -18.934 1.00 83.81 101 LEU A N 1
ATOM 751 C CA . LEU A 1 101 ? 10.885 0.600 -19.892 1.00 83.81 101 LEU A CA 1
ATOM 752 C C . LEU A 1 101 ? 9.513 1.152 -19.486 1.00 83.81 101 LEU A C 1
ATOM 754 O O . LEU A 1 101 ? 9.343 2.368 -19.429 1.00 83.81 101 LEU A O 1
ATOM 758 N N . ALA A 1 102 ? 8.561 0.284 -19.141 1.00 85.31 102 ALA A N 1
ATOM 759 C CA . ALA A 1 102 ? 7.241 0.700 -18.673 1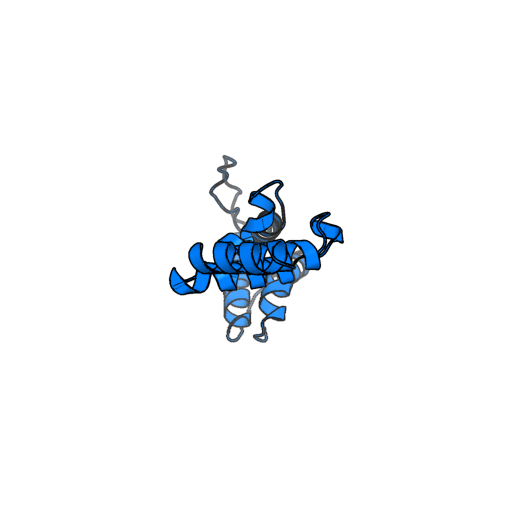.00 85.31 102 ALA A CA 1
ATOM 760 C C . ALA A 1 102 ? 7.341 1.573 -17.410 1.00 85.31 102 ALA A C 1
ATOM 762 O O . ALA A 1 102 ? 6.782 2.669 -17.368 1.00 85.31 102 ALA A O 1
ATOM 763 N N . ALA A 1 103 ? 8.136 1.148 -16.424 1.00 84.00 103 ALA A N 1
ATOM 764 C CA . ALA A 1 103 ? 8.374 1.911 -15.203 1.00 84.00 103 ALA A CA 1
ATOM 765 C C . ALA A 1 103 ? 9.022 3.278 -15.484 1.00 84.00 103 ALA A C 1
ATOM 767 O O . ALA A 1 103 ? 8.627 4.271 -14.876 1.00 84.00 103 ALA A O 1
ATOM 768 N N . ALA A 1 104 ? 9.974 3.358 -16.422 1.00 80.94 104 ALA A N 1
ATOM 769 C CA . ALA A 1 104 ? 10.602 4.613 -16.837 1.00 80.94 104 ALA A CA 1
ATOM 770 C C . ALA A 1 104 ? 9.611 5.571 -17.524 1.00 80.94 104 ALA A C 1
ATOM 772 O O . ALA A 1 104 ? 9.662 6.778 -17.294 1.00 80.94 104 ALA A O 1
ATOM 773 N N . MET A 1 105 ? 8.684 5.042 -18.325 1.00 80.44 105 MET A N 1
ATOM 774 C CA . MET A 1 105 ? 7.664 5.834 -19.023 1.00 80.44 105 MET A CA 1
ATOM 775 C C . MET A 1 105 ? 6.575 6.375 -18.092 1.00 80.44 105 MET A C 1
ATOM 777 O O . MET A 1 105 ? 5.998 7.424 -18.370 1.00 80.44 105 MET A O 1
ATOM 781 N N . MET A 1 106 ? 6.320 5.699 -16.970 1.00 79.88 106 MET A N 1
ATOM 782 C CA . MET A 1 106 ? 5.380 6.156 -15.940 1.00 79.88 106 MET A CA 1
ATOM 783 C C . MET A 1 106 ? 5.937 7.302 -15.077 1.00 79.88 106 MET A C 1
ATOM 785 O O . MET A 1 106 ? 5.235 7.806 -14.201 1.00 79.88 106 MET A O 1
ATOM 789 N N . GLN A 1 107 ? 7.179 7.737 -15.315 1.00 75.94 107 GLN A N 1
ATOM 790 C CA . GLN A 1 107 ? 7.812 8.789 -14.529 1.00 75.94 107 GLN A CA 1
ATOM 791 C C . GLN A 1 107 ? 7.362 10.190 -14.915 1.00 75.94 107 GLN A C 1
ATOM 793 O O . GLN A 1 107 ? 7.357 10.582 -16.084 1.00 75.94 107 GLN A O 1
ATOM 798 N N . GLN A 1 108 ? 7.054 10.984 -13.891 1.00 71.06 108 GLN A N 1
ATOM 799 C CA . GLN A 1 108 ? 6.781 12.402 -14.050 1.00 71.06 108 GLN A CA 1
ATOM 800 C C . GLN A 1 108 ? 8.063 13.219 -13.815 1.00 71.06 108 GLN A C 1
ATOM 802 O O . GLN A 1 108 ? 8.769 12.996 -12.827 1.00 71.06 108 GLN A O 1
ATOM 807 N N . PRO A 1 109 ? 8.369 14.203 -14.682 1.00 67.75 109 PRO A N 1
ATOM 808 C CA . PRO A 1 109 ? 9.519 15.086 -14.486 1.00 67.75 109 PRO A CA 1
ATOM 809 C C . PRO A 1 109 ? 9.459 15.848 -13.158 1.00 67.75 109 PRO A C 1
ATOM 811 O O . PRO A 1 109 ? 10.487 16.040 -12.523 1.00 67.75 109 PRO A O 1
ATOM 814 N N . ALA A 1 110 ? 8.251 16.201 -12.706 1.00 67.56 110 ALA A N 1
ATOM 815 C CA . ALA A 1 110 ? 8.019 16.897 -11.441 1.00 67.56 110 ALA A CA 1
ATOM 816 C C . ALA A 1 110 ? 8.471 16.093 -10.209 1.00 67.56 110 ALA A C 1
ATOM 818 O O . ALA A 1 110 ? 8.884 16.681 -9.219 1.00 67.56 110 ALA A O 1
ATOM 819 N N . THR A 1 111 ? 8.426 14.758 -10.266 1.00 64.94 111 THR A N 1
ATOM 820 C CA . THR A 1 111 ? 8.841 13.893 -9.152 1.00 64.94 111 THR A CA 1
ATOM 821 C C . THR A 1 111 ? 10.274 13.395 -9.294 1.00 64.94 111 THR A C 1
ATOM 823 O O . THR A 1 111 ? 10.906 13.056 -8.300 1.00 64.94 111 THR A O 1
ATOM 826 N N . THR A 1 112 ? 10.817 13.300 -10.510 1.00 65.62 112 THR A N 1
ATOM 827 C CA . THR A 1 112 ? 12.128 12.670 -10.768 1.00 65.62 112 THR A CA 1
ATOM 828 C C . THR A 1 112 ? 13.229 13.626 -11.203 1.00 65.62 112 THR A C 1
ATOM 830 O O . THR A 1 112 ? 14.386 13.209 -11.206 1.00 65.62 112 THR A O 1
ATOM 833 N N . GLY A 1 113 ? 12.898 14.850 -11.619 1.00 66.44 113 GLY A N 1
ATOM 834 C CA . GLY A 1 113 ? 13.839 15.772 -12.263 1.00 66.44 113 GLY A CA 1
ATOM 835 C C . GLY A 1 113 ? 14.374 15.267 -13.610 1.00 66.44 113 GLY A C 1
ATOM 836 O O . GLY A 1 113 ? 15.259 15.886 -14.192 1.00 66.44 113 GLY A O 1
ATOM 837 N N . ARG A 1 114 ? 13.868 14.132 -14.118 1.00 68.81 114 ARG A N 1
ATOM 838 C CA . ARG A 1 114 ? 14.353 13.471 -15.334 1.00 68.81 114 ARG A CA 1
ATOM 839 C C . ARG A 1 114 ? 13.305 13.545 -16.440 1.00 68.81 114 ARG A C 1
ATOM 841 O O . ARG A 1 114 ? 12.111 13.360 -16.209 1.00 68.81 114 ARG A O 1
ATOM 848 N N . ASN A 1 115 ? 13.754 13.805 -17.668 1.00 75.69 115 ASN A N 1
ATOM 849 C CA . ASN A 1 115 ? 12.877 13.830 -18.834 1.00 75.69 115 ASN A CA 1
ATOM 850 C C . ASN A 1 115 ? 12.414 12.402 -19.178 1.00 75.69 115 ASN A C 1
ATOM 852 O O . ASN A 1 115 ? 13.239 11.537 -19.481 1.00 75.69 115 ASN A O 1
ATOM 856 N N . ARG A 1 116 ? 11.092 12.177 -19.181 1.00 70.00 116 ARG A N 1
ATOM 857 C CA . ARG A 1 116 ? 10.448 10.890 -19.503 1.00 70.00 116 ARG A CA 1
ATOM 858 C C . ARG A 1 116 ? 10.942 10.288 -20.821 1.00 70.00 116 ARG A C 1
ATOM 860 O O . ARG A 1 116 ? 11.151 9.083 -20.899 1.00 70.00 116 ARG A O 1
ATOM 867 N N . TYR A 1 117 ? 11.189 11.126 -21.830 1.00 73.06 117 TYR A N 1
ATOM 868 C CA . TYR A 1 117 ? 11.635 10.678 -23.149 1.00 73.06 117 TYR A CA 1
ATOM 869 C C . TYR A 1 117 ? 13.093 10.223 -23.128 1.00 73.06 117 TYR A C 1
ATOM 871 O O . TYR A 1 117 ? 13.423 9.206 -23.726 1.00 73.06 117 TYR A O 1
ATOM 879 N N . ALA A 1 118 ? 13.953 10.919 -22.378 1.00 71.94 118 ALA A N 1
ATOM 880 C CA . ALA A 1 118 ? 15.345 10.516 -22.198 1.00 71.94 118 ALA A CA 1
ATOM 881 C C . ALA A 1 118 ? 15.443 9.201 -21.407 1.00 71.94 118 ALA A C 1
ATOM 883 O O . ALA A 1 118 ? 16.187 8.302 -21.789 1.00 71.94 118 ALA A O 1
ATOM 884 N N . CYS A 1 119 ? 14.643 9.042 -20.346 1.00 70.06 119 CYS A N 1
ATOM 885 C CA . CYS A 1 119 ? 14.566 7.784 -19.600 1.00 70.06 119 CYS A CA 1
ATOM 886 C C . CYS A 1 119 ? 13.996 6.639 -20.446 1.00 70.06 119 CYS A C 1
ATOM 888 O O . CYS A 1 119 ? 14.521 5.529 -20.377 1.00 70.06 119 CYS A O 1
ATOM 890 N N . GLY A 1 120 ? 12.975 6.908 -21.262 1.00 72.75 120 GLY A N 1
ATOM 891 C CA . GLY A 1 120 ? 12.428 5.951 -22.221 1.00 72.75 120 GLY A CA 1
ATOM 892 C C . GLY A 1 120 ? 13.460 5.521 -23.263 1.00 72.75 120 GLY A C 1
ATOM 893 O O . GLY A 1 120 ? 13.637 4.327 -23.477 1.00 72.75 120 GLY A O 1
ATOM 894 N N . LEU A 1 121 ? 14.209 6.468 -23.839 1.00 74.50 121 LEU A N 1
ATOM 895 C CA . LEU A 1 121 ? 15.278 6.193 -24.802 1.00 74.50 121 LEU A CA 1
ATOM 896 C C . LEU A 1 121 ? 16.403 5.354 -24.182 1.00 74.50 121 LEU A C 1
ATOM 898 O O . LEU A 1 121 ? 16.803 4.349 -24.760 1.00 74.50 121 LEU A O 1
ATOM 902 N N . ILE A 1 122 ? 16.877 5.710 -22.983 1.00 73.12 122 ILE A N 1
ATOM 903 C CA . ILE A 1 122 ? 17.905 4.941 -22.262 1.00 73.12 122 ILE A CA 1
ATOM 904 C C . ILE A 1 122 ? 17.393 3.537 -21.924 1.00 73.12 122 ILE A C 1
ATOM 906 O O . ILE A 1 122 ? 18.120 2.558 -22.094 1.00 73.12 122 ILE A O 1
ATOM 910 N N . ALA A 1 123 ? 16.144 3.414 -21.469 1.00 72.12 123 ALA A N 1
ATOM 911 C CA . ALA A 1 123 ? 15.547 2.121 -21.161 1.00 72.12 123 ALA A CA 1
ATOM 912 C C . ALA A 1 123 ? 15.391 1.258 -22.421 1.00 72.12 123 ALA A C 1
ATOM 914 O O . ALA A 1 123 ? 15.727 0.076 -22.376 1.00 72.12 123 ALA A O 1
ATOM 915 N N . LEU A 1 124 ? 14.976 1.847 -23.546 1.00 70.94 124 LEU A N 1
ATOM 916 C CA . LEU A 1 124 ? 14.870 1.181 -24.844 1.00 70.94 124 LEU A CA 1
ATOM 917 C C . LEU A 1 124 ? 16.244 0.717 -25.338 1.00 70.94 124 LEU A C 1
ATOM 919 O O . LEU A 1 124 ? 16.405 -0.452 -25.673 1.00 70.94 124 LEU A O 1
ATOM 923 N N . LEU A 1 125 ? 17.254 1.588 -25.291 1.00 70.50 125 LEU A N 1
ATOM 924 C CA . LEU A 1 125 ? 18.632 1.230 -25.625 1.00 70.50 125 LEU A CA 1
ATOM 925 C C . LEU A 1 125 ? 19.127 0.094 -24.728 1.00 70.50 125 LEU A C 1
ATOM 927 O O . LEU A 1 125 ? 19.673 -0.876 -25.238 1.00 70.50 125 LEU A O 1
ATOM 931 N N . SER A 1 126 ? 18.867 0.144 -23.419 1.00 67.69 126 SER A N 1
ATOM 932 C CA . SER A 1 126 ? 19.214 -0.937 -22.482 1.00 67.69 126 SER A CA 1
ATOM 933 C C . SER A 1 126 ? 18.398 -2.224 -22.679 1.00 67.69 126 SER A C 1
ATOM 935 O O . SER A 1 126 ? 18.789 -3.285 -22.189 1.00 67.69 126 SER A O 1
ATOM 937 N N . ALA A 1 127 ? 17.265 -2.146 -23.387 1.00 64.81 127 ALA A N 1
ATOM 938 C CA . ALA A 1 127 ? 16.424 -3.291 -23.702 1.00 64.81 127 ALA A CA 1
ATOM 939 C C . ALA A 1 127 ? 16.984 -4.111 -24.879 1.00 64.81 127 ALA A C 1
ATOM 941 O O . ALA A 1 127 ? 16.786 -5.330 -24.933 1.00 64.81 127 ALA A O 1
ATOM 942 N N . VAL A 1 128 ? 17.727 -3.465 -25.779 1.00 71.00 128 VAL A N 1
ATOM 943 C CA . VAL A 1 128 ? 18.371 -4.082 -26.943 1.00 71.00 128 VAL A CA 1
ATOM 944 C C . VAL A 1 128 ? 19.538 -4.978 -26.496 1.00 71.00 128 VAL A C 1
ATOM 946 O O . VAL A 1 128 ? 20.253 -4.687 -25.539 1.00 71.00 128 VAL A O 1
ATOM 949 N N . THR A 1 129 ? 19.723 -6.131 -27.143 1.00 69.38 129 THR A N 1
ATOM 950 C CA . THR A 1 129 ? 20.865 -7.020 -26.871 1.00 69.38 129 THR A CA 1
ATOM 951 C C . THR A 1 129 ? 22.182 -6.319 -27.233 1.00 69.38 129 THR A C 1
ATOM 953 O O . THR A 1 129 ? 22.237 -5.577 -28.208 1.00 69.38 129 THR A O 1
ATOM 956 N N . LYS A 1 130 ? 23.266 -6.564 -26.478 1.00 73.06 130 LYS A N 1
ATOM 957 C CA . LYS A 1 130 ? 24.604 -5.998 -26.758 1.00 73.06 130 LYS A CA 1
ATOM 958 C C . LYS A 1 130 ? 25.018 -6.044 -28.245 1.00 73.06 130 LYS A C 1
ATOM 960 O O . LYS A 1 130 ? 25.476 -5.017 -28.734 1.00 73.06 130 LYS A O 1
ATOM 965 N N . PRO A 1 131 ? 24.827 -7.149 -28.999 1.00 67.25 131 PRO A N 1
ATOM 966 C CA . PRO A 1 131 ? 25.145 -7.161 -30.431 1.00 67.25 131 PRO A CA 1
ATOM 967 C C . PRO A 1 131 ? 24.295 -6.185 -31.255 1.00 67.25 131 PRO A C 1
ATOM 969 O O . PRO A 1 131 ? 24.819 -5.514 -32.137 1.00 67.25 131 PRO A O 1
ATOM 972 N N . ALA A 1 132 ? 23.005 -6.046 -30.947 1.00 65.81 132 ALA A N 1
ATOM 973 C CA . ALA A 1 132 ? 22.133 -5.107 -31.644 1.00 65.81 132 ALA A CA 1
ATOM 974 C C . ALA A 1 132 ? 22.422 -3.642 -31.259 1.00 65.81 132 ALA A C 1
ATOM 976 O O . ALA A 1 132 ? 22.263 -2.763 -32.098 1.00 65.81 132 ALA A O 1
ATOM 977 N N . GLN A 1 133 ? 22.930 -3.369 -30.050 1.00 69.19 133 GLN A N 1
ATOM 978 C CA . GLN A 1 133 ? 23.451 -2.042 -29.692 1.00 69.19 133 GLN A CA 1
ATOM 979 C C . GLN A 1 133 ? 24.692 -1.681 -30.520 1.00 69.19 133 GLN A C 1
ATOM 981 O O . GLN A 1 133 ? 24.770 -0.572 -31.040 1.00 69.19 133 GLN A O 1
ATOM 986 N N . VAL A 1 134 ? 25.638 -2.617 -30.679 1.00 73.81 134 VAL A N 1
ATOM 987 C CA . VAL A 1 134 ? 26.842 -2.414 -31.506 1.00 73.81 134 VAL A CA 1
ATOM 988 C C . VAL A 1 134 ? 26.465 -2.194 -32.969 1.00 73.81 134 VAL A C 1
ATOM 990 O O . VAL A 1 134 ? 26.969 -1.262 -33.586 1.00 73.81 134 VAL A O 1
ATOM 993 N N . ALA A 1 135 ? 25.533 -2.988 -33.504 1.00 71.69 135 ALA A N 1
ATOM 994 C CA . ALA A 1 135 ? 25.028 -2.799 -34.860 1.00 71.69 135 ALA A CA 1
ATOM 995 C C . ALA A 1 135 ? 24.402 -1.409 -35.047 1.00 71.69 135 ALA A C 1
ATOM 997 O O . ALA A 1 135 ? 24.691 -0.749 -36.035 1.00 71.69 135 ALA A O 1
ATOM 998 N N . LEU A 1 136 ? 23.606 -0.935 -34.083 1.00 72.94 136 LEU A N 1
ATOM 999 C CA . LEU A 1 136 ? 22.954 0.375 -34.154 1.00 72.94 136 LEU A CA 1
ATOM 1000 C C . LEU A 1 136 ? 23.961 1.535 -34.081 1.00 72.94 136 LEU A C 1
ATOM 1002 O O . LEU A 1 136 ? 23.814 2.513 -34.808 1.00 72.94 136 LEU A O 1
ATOM 1006 N N . VAL A 1 137 ? 25.004 1.407 -33.252 1.00 75.06 137 VAL A N 1
ATOM 1007 C CA . VAL A 1 137 ? 26.109 2.379 -33.176 1.00 75.06 137 VAL A CA 1
ATOM 1008 C C . VAL A 1 137 ? 26.914 2.398 -34.475 1.00 75.06 137 VAL A C 1
ATOM 1010 O O . VAL A 1 137 ? 27.216 3.476 -34.968 1.00 75.06 137 VAL A O 1
ATOM 1013 N N . LEU A 1 138 ? 27.223 1.237 -35.060 1.00 77.31 138 LEU A N 1
ATOM 1014 C CA . LEU A 1 138 ? 27.930 1.158 -36.345 1.00 77.31 138 LEU A CA 1
ATOM 1015 C C . LEU A 1 138 ? 27.106 1.750 -37.495 1.00 77.31 138 LEU A C 1
ATOM 1017 O O . LEU A 1 138 ? 27.659 2.422 -38.359 1.00 77.31 138 LEU A O 1
ATOM 1021 N N . LEU A 1 139 ? 25.788 1.542 -37.483 1.00 76.81 139 LEU A N 1
ATOM 1022 C CA . LEU A 1 139 ? 24.873 2.065 -38.500 1.00 76.81 139 LEU A CA 1
ATOM 1023 C C . LEU A 1 139 ? 24.750 3.596 -38.421 1.00 76.81 139 LEU A C 1
ATOM 1025 O O . LEU A 1 139 ? 24.675 4.246 -39.456 1.00 76.81 139 LEU A O 1
ATOM 1029 N N . PHE A 1 140 ? 24.792 4.171 -37.213 1.00 73.31 140 PHE A N 1
ATOM 1030 C CA . PHE A 1 140 ? 24.794 5.625 -37.002 1.00 73.31 140 PHE A CA 1
ATOM 1031 C C . PHE A 1 140 ? 26.176 6.283 -37.116 1.00 73.31 140 PHE A C 1
ATOM 1033 O O . PHE A 1 140 ? 26.239 7.470 -37.394 1.00 73.31 140 PHE A O 1
ATOM 1040 N N . ALA A 1 141 ? 27.273 5.556 -36.887 1.00 73.56 141 ALA A N 1
ATOM 1041 C CA . ALA A 1 141 ? 28.635 6.071 -37.068 1.00 73.56 141 ALA A CA 1
ATOM 1042 C C . ALA A 1 141 ? 29.099 6.022 -38.535 1.00 73.56 141 ALA A C 1
ATOM 1044 O O . ALA A 1 141 ? 30.068 6.686 -38.893 1.00 73.56 141 ALA A O 1
ATOM 1045 N N . GLY A 1 142 ? 28.444 5.201 -39.362 1.00 69.81 142 GLY A N 1
ATOM 1046 C CA . GLY A 1 142 ? 28.673 5.118 -40.806 1.00 69.81 142 GLY A CA 1
ATOM 1047 C C . GLY A 1 142 ? 27.806 6.063 -41.644 1.00 69.81 142 GLY A C 1
ATOM 1048 O O . GLY A 1 142 ? 27.906 6.011 -42.869 1.00 69.81 142 GLY A O 1
ATOM 1049 N N . TRP A 1 143 ? 26.960 6.878 -41.009 1.00 49.38 143 TRP A N 1
ATOM 1050 C CA . TRP A 1 143 ? 26.153 7.928 -41.636 1.00 49.38 143 TRP A CA 1
ATOM 1051 C C . TRP A 1 143 ? 26.690 9.296 -41.218 1.00 49.38 143 TRP A C 1
ATOM 1053 O O . TRP A 1 143 ? 26.799 10.175 -42.100 1.00 49.38 143 TRP A O 1
#

Sequence (143 aa):
MRGGTTSGVVYPLAVCALAEHYVIRSVGGASAGALAAAASAAAEYGRLKPAPASADPHRVRPGFAGVAELVRWLISGEGDDRWRLTQLFQPHHSLHRVYRLAAAMMQQPATTGRNRYACGLIALLSAVTKPAQVALVLLFAGW

Radius of gyration: 21.36 Å; chains: 1; bounding box: 48×30×65 Å

pLDDT: mean 84.17, std 9.97, range [49.38, 97.19]

Foldseek 3Di:
DEDDPVCLLPLLVVLLVVVVPDQCPDADYDDSSRVSRVVSVQQSVQVPPDFPPDPPVVDQTHHSNSSVVVSCQCCDDDDCSNCNVLVVDDDDPLCVLVSQLVVLLPDDCVVVVDDSVVSNVVSVLVSDDPVVNVVVVVVVVVD